Protein AF-A0A3P6AMA7-F1 (afdb_monomer)

pLDDT: mean 82.28, std 13.4, range [37.0, 96.81]

Solvent-accessible surface area (backbone atoms only — not comparable to full-atom values): 8395 Å² total; per-residue (Å²): 133,86,81,87,78,50,74,47,78,46,65,45,83,89,42,96,63,48,42,41,46,52,24,37,56,40,79,44,98,85,75,48,74,44,78,43,77,52,79,73,46,76,78,42,82,52,40,92,60,94,73,27,49,22,64,39,78,59,88,64,30,39,37,40,39,33,30,60,54,93,77,39,57,46,42,36,38,33,37,65,86,78,51,43,75,43,79,51,71,83,71,95,65,45,38,40,26,61,40,42,46,75,58,95,75,24,39,40,39,35,25,28,34,93,84,69,45,43,36,32,46,37,37,37,63,88,78,64,41,70,54,90,68,69,45,75,58,75,79,82,82,129

Nearest PDB structures (foldseek):
  7ona-assembly1_A  TM=7.170E-01  e=1.312E-05  synthetic construct
  8pjz-assembly2_B  TM=6.916E-01  e=4.179E-05  synthetic construct
  7on7-assembly2_B  TM=6.672E-01  e=4.179E-05  synthetic construct
  7on7-assembly1_A  TM=6.981E-01  e=6.368E-05  synthetic construct
  8pju-assembly1_A  TM=6.017E-01  e=9.206E-05  synthetic construct

Mean predicted aligned error: 7.62 Å

Organism: Brassica oleracea (NCBI:txid3712)

Secondary structure (DSSP, 8-state):
-----EEEEEE-TTSTT--EEEEEEEE-TTS-EEEEE-TTSPPB---S-TT-EEEEEETTEEEEEEE-SSS-EEEEEEETTTTEEEEPPPPSS--EEEEEEEETTEEEEEEE-TTS-EEEEEEETTTTEE-S--EE-PPPP-

Structure (mmCIF, N/CA/C/O backbone):
data_AF-A0A3P6AMA7-F1
#
_entry.id   AF-A0A3P6AMA7-F1
#
loop_
_atom_site.group_PDB
_atom_site.id
_atom_site.type_symbol
_atom_site.label_atom_id
_atom_site.label_alt_id
_atom_site.label_comp_id
_atom_site.label_asym_id
_atom_site.label_entity_id
_atom_site.label_seq_id
_atom_site.pdbx_PDB_ins_code
_atom_site.Cartn_x
_atom_site.Cartn_y
_atom_site.Cartn_z
_atom_site.occupancy
_atom_site.B_iso_or_equiv
_atom_site.auth_seq_id
_atom_site.auth_comp_id
_atom_site.auth_asym_id
_atom_site.auth_atom_id
_atom_site.pdbx_PDB_model_num
ATOM 1 N N . MET A 1 1 ? -23.186 -8.491 10.116 1.00 44.72 1 MET A N 1
ATOM 2 C CA . MET A 1 1 ? -23.147 -7.066 9.725 1.00 44.72 1 MET A CA 1
ATOM 3 C C . MET A 1 1 ? -21.688 -6.717 9.500 1.00 44.72 1 MET A C 1
ATOM 5 O O . MET A 1 1 ? -20.896 -7.007 10.384 1.00 44.72 1 MET A O 1
ATOM 9 N N . HIS A 1 2 ? -21.314 -6.228 8.317 1.00 54.00 2 HIS A N 1
ATOM 10 C CA . HIS A 1 2 ? -19.962 -5.713 8.095 1.00 54.00 2 HIS A CA 1
ATOM 11 C C . HIS A 1 2 ? -19.921 -4.289 8.645 1.00 54.00 2 HIS A C 1
ATOM 13 O O . HIS A 1 2 ? -20.633 -3.423 8.143 1.00 54.00 2 HIS A O 1
ATOM 19 N N . GLU A 1 3 ? -19.145 -4.058 9.700 1.00 65.88 3 GLU A N 1
ATOM 20 C CA . GLU A 1 3 ? -18.859 -2.700 10.152 1.00 65.88 3 GLU A CA 1
ATOM 21 C C . GLU A 1 3 ? -17.914 -2.032 9.149 1.00 65.88 3 GLU A C 1
ATOM 23 O O . GLU A 1 3 ? -16.902 -2.604 8.739 1.00 65.88 3 GLU A O 1
ATOM 28 N N . HIS A 1 4 ? -18.270 -0.825 8.718 1.00 72.06 4 HIS A N 1
ATOM 29 C CA . HIS A 1 4 ? -17.409 -0.004 7.880 1.00 72.06 4 HIS A CA 1
ATOM 30 C C . HIS A 1 4 ? -16.431 0.754 8.781 1.00 72.06 4 HIS A C 1
ATOM 32 O O . HIS A 1 4 ? -16.809 1.713 9.450 1.00 72.06 4 HIS A O 1
ATOM 38 N N . CYS A 1 5 ? -15.172 0.322 8.800 1.00 81.19 5 CYS A N 1
ATOM 39 C CA . CYS A 1 5 ? -14.102 1.008 9.519 1.00 81.19 5 CYS A CA 1
ATOM 40 C C . CYS A 1 5 ? -13.429 2.046 8.613 1.00 81.19 5 CYS A C 1
ATOM 42 O O . CYS A 1 5 ? -13.087 1.748 7.468 1.00 81.19 5 CYS A O 1
ATOM 44 N N . LEU A 1 6 ? -13.187 3.248 9.140 1.00 86.25 6 LEU A N 1
ATOM 45 C CA . LEU A 1 6 ? -12.370 4.261 8.474 1.00 86.25 6 LEU A CA 1
ATOM 46 C C . LEU A 1 6 ? -10.960 4.250 9.068 1.00 86.25 6 LEU A C 1
ATOM 48 O O . LEU A 1 6 ? -10.791 4.458 10.270 1.00 86.25 6 LEU A O 1
ATOM 52 N N . TYR A 1 7 ? -9.964 4.056 8.207 1.00 87.31 7 TYR A N 1
ATOM 53 C CA . TYR A 1 7 ? -8.547 4.152 8.546 1.00 87.31 7 TYR A CA 1
ATOM 54 C C . TYR A 1 7 ? -7.949 5.408 7.911 1.00 87.31 7 TYR A C 1
ATOM 56 O O . TYR A 1 7 ? -8.215 5.698 6.745 1.00 87.31 7 TYR A O 1
ATOM 64 N N . VAL A 1 8 ? -7.142 6.152 8.666 1.00 87.12 8 VAL A N 1
ATOM 65 C CA . VAL A 1 8 ? -6.553 7.425 8.230 1.00 87.12 8 VAL A CA 1
ATOM 66 C C . VAL A 1 8 ? -5.062 7.436 8.541 1.00 87.12 8 VAL A C 1
ATOM 68 O O . VAL A 1 8 ? -4.666 7.214 9.682 1.00 87.12 8 VAL A O 1
ATOM 71 N N . PHE A 1 9 ? -4.237 7.720 7.533 1.00 83.19 9 PHE A N 1
ATOM 72 C CA . PHE A 1 9 ? -2.820 8.018 7.735 1.00 83.19 9 PHE A CA 1
ATOM 73 C C . PHE A 1 9 ? -2.655 9.516 7.978 1.00 83.19 9 PHE A C 1
ATOM 75 O O . PHE A 1 9 ? -3.012 10.313 7.111 1.00 83.19 9 PHE A O 1
ATOM 82 N N . LEU A 1 10 ? -2.102 9.892 9.128 1.00 83.94 10 LEU A N 1
ATOM 83 C CA . LEU A 1 10 ? -1.791 11.282 9.459 1.00 83.94 10 LEU A CA 1
ATOM 84 C C . LEU A 1 10 ? -0.291 11.448 9.679 1.00 83.94 10 LEU A C 1
ATOM 86 O O . LEU A 1 10 ? 0.379 10.532 10.155 1.00 83.94 10 LEU A O 1
ATOM 90 N N . VAL A 1 11 ? 0.218 12.620 9.312 1.00 78.62 11 VAL A N 1
ATOM 91 C CA . VAL A 1 11 ? 1.580 13.063 9.618 1.00 78.62 11 VAL A CA 1
ATOM 92 C C . VAL A 1 11 ? 1.499 13.974 10.832 1.00 78.62 11 VAL A C 1
ATOM 94 O O . VAL A 1 11 ? 0.661 14.874 10.859 1.00 78.62 11 VAL A O 1
ATOM 97 N N . ASN A 1 12 ? 2.365 13.745 11.814 1.00 75.50 12 ASN A N 1
ATOM 98 C CA . ASN A 1 12 ? 2.594 14.713 12.875 1.00 75.50 12 ASN A CA 1
ATOM 99 C C . ASN A 1 12 ? 3.705 15.675 12.430 1.00 75.50 12 ASN A C 1
ATOM 101 O O . ASN A 1 12 ? 4.841 15.245 12.237 1.00 75.50 12 ASN A O 1
ATOM 105 N N . GLU A 1 13 ? 3.371 16.949 12.219 1.00 74.44 13 GLU A N 1
ATOM 106 C CA . GLU A 1 13 ? 4.336 17.963 11.763 1.00 74.44 13 GLU A CA 1
ATOM 107 C C . GLU A 1 13 ? 5.340 18.363 12.851 1.00 74.44 13 GLU A C 1
ATOM 109 O O . GLU A 1 13 ? 6.421 18.850 12.530 1.00 74.44 13 GLU A O 1
ATOM 114 N N . ASP A 1 14 ? 5.023 18.097 14.121 1.00 77.62 14 ASP A N 1
ATOM 115 C CA . ASP A 1 14 ? 5.926 18.352 15.246 1.00 77.62 14 ASP A CA 1
ATOM 116 C C . ASP A 1 14 ? 7.027 17.279 15.368 1.00 77.62 14 ASP A C 1
ATOM 118 O O . ASP A 1 14 ? 8.009 17.461 16.092 1.00 77.62 14 ASP A O 1
ATOM 122 N N . GLU A 1 15 ? 6.885 16.141 14.673 1.00 72.00 15 GLU A N 1
ATOM 123 C CA . GLU A 1 15 ? 7.888 15.077 14.660 1.00 72.00 15 GLU A CA 1
ATOM 124 C C . GLU A 1 15 ? 8.930 15.320 13.554 1.00 72.00 15 GLU A C 1
ATOM 126 O O . GLU A 1 15 ? 8.568 15.458 12.383 1.00 72.00 15 GLU A O 1
ATOM 131 N N . PRO A 1 16 ? 10.239 15.281 13.875 1.00 64.69 16 PRO A N 1
ATOM 132 C CA . PRO A 1 16 ? 11.309 15.659 12.943 1.00 64.69 16 PRO A CA 1
ATOM 133 C C . PRO A 1 16 ? 11.377 14.780 11.684 1.00 64.69 16 PRO A C 1
ATOM 135 O O . PRO A 1 16 ? 11.906 15.200 10.657 1.00 64.69 16 PRO A O 1
ATOM 138 N N . ASP A 1 17 ? 10.819 13.571 11.756 1.00 68.44 17 ASP A N 1
ATOM 139 C CA . ASP A 1 17 ? 10.840 12.575 10.685 1.00 68.44 17 ASP A CA 1
ATOM 140 C C . ASP A 1 17 ? 9.546 12.565 9.839 1.00 68.44 17 ASP A C 1
ATOM 142 O O . ASP A 1 17 ? 9.413 11.734 8.934 1.00 68.44 17 ASP A O 1
ATOM 146 N N . PHE A 1 18 ? 8.576 13.450 10.123 1.00 68.50 18 PHE A N 1
ATOM 147 C CA . PHE A 1 18 ? 7.251 13.482 9.477 1.00 68.50 18 PHE A CA 1
ATOM 148 C C . PHE A 1 18 ? 6.583 12.099 9.420 1.00 68.50 18 PHE A C 1
ATOM 150 O O . PHE A 1 18 ? 6.007 11.707 8.396 1.00 68.50 18 PHE A O 1
ATOM 157 N N . ARG A 1 19 ? 6.713 11.320 10.502 1.00 72.69 19 ARG A N 1
ATOM 158 C CA . ARG A 1 19 ? 6.269 9.924 10.534 1.00 72.69 19 ARG A CA 1
ATOM 159 C C . ARG A 1 19 ? 4.771 9.854 10.296 1.00 72.69 19 ARG A C 1
ATOM 161 O O . ARG A 1 19 ? 3.989 10.657 10.808 1.00 72.69 19 ARG A O 1
ATOM 168 N N . ARG A 1 20 ? 4.384 8.878 9.476 1.00 77.62 20 ARG A N 1
ATOM 169 C CA . ARG A 1 20 ? 2.980 8.593 9.195 1.00 77.62 20 ARG A CA 1
ATOM 170 C C . ARG A 1 20 ? 2.475 7.544 10.159 1.00 77.62 20 ARG A C 1
ATOM 172 O O . ARG A 1 20 ? 2.963 6.416 10.169 1.00 77.62 20 ARG A O 1
ATOM 179 N N . HIS A 1 21 ? 1.435 7.924 10.878 1.00 81.19 21 HIS A N 1
ATOM 180 C CA . HIS A 1 21 ? 0.756 7.107 11.866 1.00 81.19 21 HIS A CA 1
ATOM 181 C C . HIS A 1 21 ? -0.605 6.680 11.324 1.00 81.19 21 HIS A C 1
ATOM 183 O O . HIS A 1 21 ? -1.306 7.481 10.698 1.00 81.19 21 HIS A O 1
ATOM 189 N N . LEU A 1 22 ? -0.983 5.418 11.541 1.00 84.69 22 LEU A N 1
ATOM 190 C CA . LEU A 1 22 ? -2.299 4.915 11.151 1.00 84.69 22 LEU A CA 1
ATOM 191 C C . LEU A 1 22 ? -3.276 5.022 12.321 1.00 84.69 22 LEU A C 1
ATOM 193 O O . LEU A 1 22 ? -3.051 4.477 13.403 1.00 84.69 22 LEU A O 1
ATOM 197 N N . TYR A 1 23 ? -4.394 5.685 12.064 1.00 87.88 23 TYR A N 1
ATOM 198 C CA . TYR A 1 23 ? -5.496 5.846 12.998 1.00 87.88 23 TYR A CA 1
ATOM 199 C C . TYR A 1 23 ? -6.727 5.111 12.490 1.00 87.88 23 TYR A C 1
ATOM 201 O O . TYR A 1 23 ? -6.960 5.035 11.284 1.00 87.88 23 TYR A O 1
ATOM 209 N N . ILE A 1 24 ? -7.545 4.627 13.417 1.00 89.12 24 ILE A N 1
ATOM 210 C CA . ILE A 1 24 ? -8.893 4.130 13.146 1.00 89.12 24 ILE A CA 1
ATOM 211 C C . ILE A 1 24 ? -9.921 5.098 13.733 1.00 89.12 24 ILE A C 1
ATOM 213 O O . ILE A 1 24 ? -9.758 5.592 14.852 1.00 89.12 24 ILE A O 1
ATOM 217 N N . LEU A 1 25 ? -10.979 5.387 12.978 1.00 89.94 25 LEU A N 1
ATOM 218 C CA . LEU A 1 25 ? -12.113 6.161 13.466 1.00 89.94 25 LEU A CA 1
ATOM 219 C C . LEU A 1 25 ? -13.052 5.244 14.258 1.00 89.94 25 LEU A C 1
ATOM 221 O O . LEU A 1 25 ? -13.714 4.380 13.688 1.00 89.94 25 LEU A O 1
ATOM 225 N N . CYS A 1 26 ? -13.134 5.450 15.570 1.00 86.38 26 CYS A N 1
ATOM 226 C CA . CYS A 1 26 ? -14.017 4.688 16.450 1.00 86.38 26 CYS A CA 1
ATOM 227 C C . CYS A 1 26 ? -15.208 5.543 16.907 1.00 86.38 26 CYS A C 1
ATOM 229 O O . CYS A 1 26 ? -15.000 6.694 17.311 1.00 86.38 26 CYS A O 1
ATOM 231 N N . PRO A 1 27 ? -16.439 4.998 16.915 1.00 83.12 27 PRO A N 1
ATOM 232 C CA . PRO A 1 27 ? -17.572 5.654 17.552 1.00 83.12 27 PRO A CA 1
ATOM 233 C C . PRO A 1 27 ? -17.390 5.691 19.076 1.00 83.12 27 PRO A C 1
ATOM 235 O O . PRO A 1 27 ? -16.805 4.794 19.690 1.00 83.12 27 PRO A O 1
ATOM 238 N N . LYS A 1 28 ? -17.899 6.748 19.698 1.00 82.06 28 LYS A N 1
ATOM 239 C CA . LYS A 1 28 ? -18.067 6.883 21.143 1.00 82.06 28 LYS A CA 1
ATOM 240 C C . LYS A 1 28 ? -19.531 6.640 21.518 1.00 82.06 28 LYS A C 1
ATOM 242 O O . LYS A 1 28 ? -20.434 6.786 20.699 1.00 82.06 28 LYS A O 1
ATOM 247 N N . ALA A 1 29 ? -19.772 6.350 22.797 1.00 81.62 29 ALA A N 1
ATOM 248 C CA . ALA A 1 29 ? -21.116 6.128 23.340 1.00 81.62 29 ALA A CA 1
ATOM 249 C C . ALA A 1 29 ? -22.059 7.344 23.207 1.00 81.62 29 ALA A C 1
ATOM 251 O O . ALA A 1 29 ? -23.271 7.178 23.224 1.00 81.62 29 ALA A O 1
ATOM 252 N N . ASN A 1 30 ? -21.516 8.556 23.059 1.00 86.06 30 ASN A N 1
ATOM 253 C CA . ASN A 1 30 ? -22.274 9.798 22.872 1.00 86.06 30 ASN A CA 1
ATOM 254 C C . ASN A 1 30 ? -22.580 10.121 21.393 1.00 86.06 30 ASN A C 1
ATOM 256 O O . ASN A 1 30 ? -23.053 11.215 21.107 1.00 86.06 30 ASN A O 1
ATOM 260 N N . GLY A 1 31 ? -22.282 9.213 20.457 1.00 79.56 31 GLY A N 1
ATOM 261 C CA . GLY A 1 31 ? -22.475 9.429 19.019 1.00 79.56 31 GLY A CA 1
ATOM 262 C C . GLY A 1 31 ? -21.357 10.222 18.331 1.00 79.56 31 GLY A C 1
ATOM 263 O O . GLY A 1 31 ? -21.377 10.359 17.112 1.00 79.56 31 GLY A O 1
ATOM 264 N N . GLU A 1 32 ? -20.358 10.714 19.069 1.00 88.00 32 GLU A N 1
ATOM 265 C CA . GLU A 1 32 ? -19.163 11.313 18.467 1.00 88.00 32 GLU A CA 1
ATOM 266 C C . GLU A 1 32 ? -18.215 10.248 17.912 1.00 88.00 32 GLU A C 1
ATOM 268 O O . GLU A 1 32 ? -18.239 9.085 18.315 1.00 88.00 32 GLU A O 1
ATOM 273 N N . HIS A 1 33 ? -17.282 10.671 17.062 1.00 86.69 33 HIS A N 1
ATOM 274 C CA . HIS A 1 33 ? -16.175 9.835 16.616 1.00 86.69 33 HIS A CA 1
ATOM 275 C C . HIS A 1 33 ? -14.844 10.315 17.197 1.00 86.69 33 HIS A C 1
ATOM 277 O O . HIS A 1 33 ? -14.638 11.504 17.438 1.00 86.69 33 HIS A O 1
ATOM 283 N N . ARG A 1 34 ? -13.914 9.383 17.418 1.00 90.19 34 ARG A N 1
ATOM 284 C CA . ARG A 1 34 ? -12.523 9.691 17.769 1.00 90.19 34 ARG A CA 1
ATOM 285 C C . ARG A 1 34 ? -11.562 8.918 16.885 1.00 90.19 34 ARG A C 1
ATOM 287 O O . ARG A 1 34 ? -11.804 7.755 16.579 1.00 90.19 34 ARG A O 1
ATOM 294 N N . LEU A 1 35 ? -10.449 9.552 16.545 1.00 90.50 35 LEU A N 1
ATOM 295 C CA . LEU A 1 35 ? -9.309 8.860 15.964 1.00 90.50 35 LEU A CA 1
ATOM 296 C C . LEU A 1 35 ? -8.515 8.190 17.086 1.00 90.50 35 LEU A C 1
ATOM 298 O O . LEU A 1 35 ? -8.140 8.832 18.066 1.00 90.50 35 LEU A O 1
ATOM 302 N N . VAL A 1 36 ? -8.283 6.889 16.949 1.00 88.94 36 VAL A N 1
ATOM 303 C CA . VAL A 1 36 ? -7.471 6.095 17.871 1.00 88.94 36 VAL A CA 1
ATOM 304 C C . VAL A 1 36 ? -6.240 5.611 17.119 1.00 88.94 36 VAL A C 1
ATOM 306 O O . VAL A 1 36 ? -6.359 5.006 16.057 1.00 88.94 36 VAL A O 1
ATOM 309 N N . LEU A 1 37 ? -5.057 5.895 17.665 1.00 86.69 37 LEU A N 1
ATOM 310 C CA . LEU A 1 37 ? -3.784 5.450 17.101 1.00 86.69 37 LEU A CA 1
ATOM 311 C C . LEU A 1 37 ? -3.657 3.925 17.196 1.00 86.69 37 LEU A C 1
ATOM 313 O O . LEU A 1 37 ? -3.802 3.355 18.281 1.00 86.69 37 LEU A O 1
ATOM 317 N N . ILE A 1 38 ? -3.305 3.274 16.089 1.00 83.19 38 ILE A N 1
ATOM 318 C CA . ILE A 1 38 ? -3.013 1.840 16.057 1.00 83.19 38 ILE A CA 1
ATOM 319 C C . ILE A 1 38 ? -1.525 1.630 16.360 1.00 83.19 38 ILE A C 1
ATOM 321 O O . ILE A 1 38 ? -0.684 1.606 15.467 1.00 83.19 38 ILE A O 1
ATOM 325 N N . ARG A 1 39 ? -1.196 1.466 17.645 1.00 75.69 39 ARG A N 1
ATOM 326 C CA . ARG A 1 39 ? 0.198 1.357 18.126 1.00 75.69 39 ARG A CA 1
ATOM 327 C C . ARG A 1 39 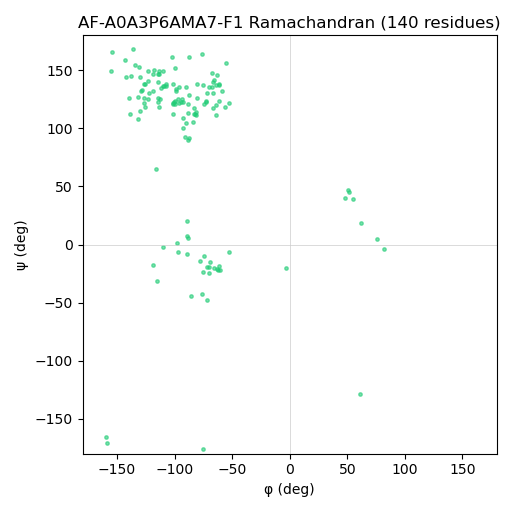? 0.932 0.075 17.719 1.00 75.69 39 ARG A C 1
ATOM 329 O O . ARG A 1 39 ? 2.141 0.002 17.887 1.00 75.69 39 ARG A O 1
ATOM 336 N N . SER A 1 40 ? 0.221 -0.951 17.253 1.00 69.81 40 SER A N 1
ATOM 337 C CA . SER A 1 40 ? 0.824 -2.228 16.845 1.00 69.81 40 SER A CA 1
ATOM 338 C C . SER A 1 40 ? 1.556 -2.153 15.504 1.00 69.81 40 SER A C 1
ATOM 340 O O . SER A 1 40 ? 2.232 -3.108 15.125 1.00 69.81 40 SER A O 1
ATOM 342 N N . LEU A 1 41 ? 1.415 -1.047 14.772 1.00 67.19 41 LEU A N 1
ATOM 343 C CA . LEU A 1 41 ? 2.017 -0.865 13.460 1.00 67.19 41 LEU A CA 1
ATOM 344 C C . LEU A 1 41 ? 3.335 -0.092 13.615 1.00 67.19 41 LEU A C 1
ATOM 346 O O . LEU A 1 41 ? 3.370 0.880 14.367 1.00 67.19 41 LEU A O 1
ATOM 350 N N . PRO A 1 42 ? 4.416 -0.508 12.932 1.00 64.88 42 PRO A N 1
ATOM 351 C CA . PRO A 1 42 ? 5.665 0.232 12.951 1.00 64.88 42 PRO A CA 1
ATOM 352 C C . PRO A 1 42 ? 5.464 1.616 12.333 1.00 64.88 42 PRO A C 1
ATOM 354 O O . PRO A 1 42 ? 4.710 1.763 11.366 1.00 64.88 42 PRO A O 1
ATOM 357 N N . ASP A 1 43 ? 6.190 2.601 12.859 1.00 65.19 43 ASP A N 1
ATOM 358 C CA . ASP A 1 43 ? 6.276 3.923 12.248 1.00 65.19 43 ASP A CA 1
ATOM 359 C C . ASP A 1 43 ? 6.685 3.766 10.788 1.00 65.19 43 ASP A C 1
ATOM 361 O O . ASP A 1 43 ? 7.722 3.171 10.470 1.00 65.19 43 ASP A O 1
ATOM 365 N N . MET A 1 44 ? 5.846 4.262 9.882 1.00 66.38 44 MET A N 1
ATOM 366 C CA . MET A 1 44 ? 6.100 4.055 8.470 1.00 66.38 44 MET A CA 1
ATOM 367 C C . MET A 1 44 ? 7.273 4.943 8.036 1.00 66.38 44 MET A C 1
ATOM 369 O O . MET A 1 44 ? 7.173 6.162 8.197 1.00 66.38 44 MET A O 1
ATOM 373 N N . PRO A 1 45 ? 8.362 4.390 7.460 1.00 54.97 45 PRO A N 1
ATOM 374 C CA . PRO A 1 45 ? 9.512 5.196 7.084 1.00 54.97 45 PRO A CA 1
ATOM 375 C C . PRO A 1 45 ? 9.125 6.190 5.991 1.00 54.97 45 PRO A C 1
ATOM 377 O O . PRO A 1 45 ? 8.842 5.825 4.845 1.00 54.97 45 PRO A O 1
ATOM 380 N N . THR A 1 46 ? 9.124 7.464 6.348 1.00 54.72 46 THR A N 1
ATOM 381 C CA . THR A 1 46 ? 8.989 8.589 5.433 1.00 54.72 46 THR A CA 1
ATOM 382 C C . THR A 1 46 ? 10.376 8.947 4.930 1.00 54.72 46 THR A C 1
ATOM 384 O O . THR A 1 46 ? 11.092 9.746 5.526 1.00 54.72 46 THR A O 1
ATOM 387 N N . TYR A 1 47 ? 10.792 8.366 3.802 1.00 52.34 47 TYR A N 1
ATOM 388 C CA . TYR A 1 47 ? 11.883 9.003 3.075 1.00 52.34 47 TYR A CA 1
ATOM 389 C C . TYR A 1 47 ? 11.361 10.337 2.538 1.00 52.34 47 TYR A C 1
ATOM 391 O O . TYR A 1 47 ? 10.413 10.349 1.758 1.00 52.34 47 TYR A O 1
ATOM 399 N N . ILE A 1 48 ? 11.993 11.413 3.012 1.00 46.16 48 ILE A N 1
ATOM 400 C CA . ILE A 1 48 ? 12.060 12.863 2.704 1.00 46.16 48 ILE A CA 1
ATOM 401 C C . ILE A 1 48 ? 11.273 13.419 1.485 1.00 46.16 48 ILE A C 1
ATOM 403 O O . ILE A 1 48 ? 10.949 14.602 1.432 1.00 46.16 48 ILE A O 1
ATOM 407 N N . SER A 1 49 ? 10.881 12.609 0.508 1.00 50.84 49 SER A N 1
ATOM 408 C CA . SER A 1 49 ? 9.922 12.966 -0.536 1.00 50.84 49 SER A CA 1
ATOM 409 C C . SER A 1 49 ? 8.495 12.605 -0.092 1.00 50.84 49 SER A C 1
ATOM 411 O O . SER A 1 49 ? 7.989 11.521 -0.388 1.00 50.84 49 SER A O 1
ATOM 413 N N . GLN A 1 50 ? 7.798 13.566 0.522 1.00 50.69 50 GLN A N 1
ATOM 414 C CA . GLN A 1 50 ? 6.381 13.495 0.933 1.00 50.69 50 GLN A CA 1
ATOM 415 C C . GLN A 1 50 ? 5.392 13.081 -0.189 1.00 50.69 50 GLN A C 1
ATOM 417 O O . GLN A 1 50 ? 4.208 12.867 0.067 1.00 50.69 50 GLN A O 1
ATOM 422 N N . THR A 1 51 ? 5.857 12.952 -1.438 1.00 55.78 51 THR A N 1
ATOM 423 C CA . THR A 1 51 ? 5.025 12.837 -2.643 1.00 55.78 51 THR A CA 1
ATOM 424 C C . THR A 1 51 ? 5.024 11.460 -3.319 1.00 55.78 51 THR A C 1
ATOM 426 O O . THR A 1 51 ? 4.337 11.299 -4.329 1.00 55.78 51 THR A O 1
ATOM 429 N N . ALA A 1 52 ? 5.786 10.476 -2.824 1.00 66.31 52 ALA A N 1
ATOM 430 C CA . ALA A 1 52 ? 5.955 9.186 -3.504 1.00 66.31 52 ALA A CA 1
ATOM 431 C C . ALA A 1 52 ? 5.391 8.005 -2.696 1.00 66.31 52 ALA A C 1
A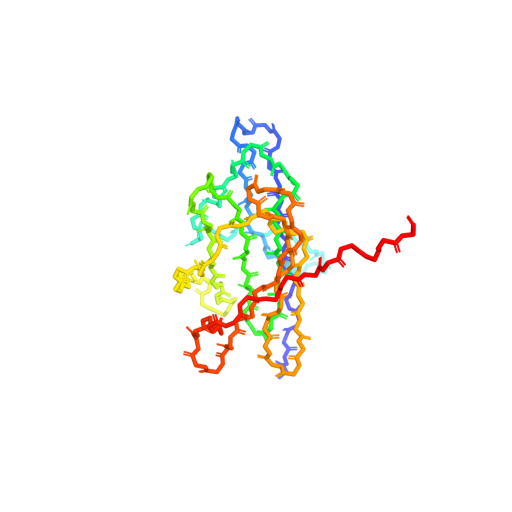TOM 433 O O . ALA A 1 52 ? 6.147 7.141 -2.246 1.00 66.31 52 ALA A O 1
ATOM 434 N N . MET A 1 53 ? 4.071 7.984 -2.487 1.00 76.94 53 MET A N 1
ATOM 435 C CA . MET A 1 53 ? 3.376 6.898 -1.788 1.00 76.94 53 MET A CA 1
ATOM 436 C C . MET A 1 53 ? 2.068 6.525 -2.490 1.00 76.94 53 MET A C 1
ATOM 438 O O . MET A 1 53 ? 1.373 7.390 -3.015 1.00 76.94 53 MET A O 1
ATOM 442 N N . GLY A 1 54 ? 1.729 5.238 -2.472 1.00 83.94 54 GLY A N 1
ATOM 443 C CA . GLY A 1 54 ? 0.441 4.707 -2.909 1.00 83.94 54 GLY A CA 1
ATOM 444 C C . GLY A 1 54 ? -0.196 3.868 -1.804 1.00 83.94 54 GLY A C 1
ATOM 445 O O . GLY A 1 54 ? 0.498 3.091 -1.149 1.00 83.94 54 GLY A O 1
ATOM 446 N N . TYR A 1 55 ? -1.506 4.020 -1.619 1.00 87.69 55 TYR A N 1
ATOM 447 C CA . TYR A 1 55 ? -2.306 3.241 -0.674 1.00 87.69 55 TYR A CA 1
ATOM 448 C C . TYR A 1 55 ? -3.489 2.629 -1.404 1.00 87.69 55 TYR A C 1
ATOM 450 O O . TYR A 1 55 ? -4.122 3.306 -2.211 1.00 87.69 55 TYR A O 1
ATOM 458 N N . VAL A 1 56 ? -3.798 1.372 -1.107 1.00 92.69 56 VAL A N 1
ATOM 459 C CA . VAL A 1 56 ? -4.922 0.660 -1.719 1.00 92.69 56 VAL A CA 1
ATOM 460 C C . VAL A 1 56 ? -5.623 -0.179 -0.666 1.00 92.69 56 VAL A C 1
ATOM 462 O O . VAL A 1 56 ? -4.980 -0.993 -0.011 1.00 92.69 56 VAL A O 1
ATOM 465 N N . ALA A 1 57 ? -6.934 -0.008 -0.513 1.00 91.88 57 ALA A N 1
ATOM 466 C CA . ALA A 1 57 ? -7.747 -0.851 0.357 1.00 91.88 57 ALA A CA 1
ATOM 467 C C . ALA A 1 57 ? -8.423 -1.961 -0.461 1.00 91.88 57 ALA A C 1
ATOM 469 O O . ALA A 1 57 ? -9.127 -1.676 -1.426 1.00 91.88 57 ALA A O 1
ATOM 470 N N . MET A 1 58 ? -8.231 -3.221 -0.063 1.00 91.00 58 MET A N 1
ATOM 471 C CA . MET A 1 58 ? -8.893 -4.391 -0.645 1.00 91.00 58 MET A CA 1
ATOM 472 C C . MET A 1 58 ? -9.448 -5.267 0.480 1.00 91.00 58 MET A C 1
ATOM 474 O O . MET A 1 58 ? -8.695 -5.910 1.212 1.00 91.00 58 MET A O 1
ATOM 478 N N . GLY A 1 59 ? -10.773 -5.289 0.637 1.00 89.06 59 GLY A N 1
ATOM 479 C CA . GLY A 1 59 ? -11.414 -5.979 1.759 1.00 89.06 59 GLY A CA 1
ATOM 480 C C . GLY A 1 59 ? -10.974 -5.392 3.105 1.00 89.06 59 GLY A C 1
ATOM 481 O O . GLY A 1 59 ? -11.018 -4.181 3.295 1.00 89.06 59 GLY A O 1
ATOM 482 N N . SER A 1 60 ? -10.527 -6.244 4.030 1.00 88.56 60 SER A N 1
ATOM 483 C CA . SER A 1 60 ? -9.984 -5.849 5.340 1.00 88.56 60 SER A CA 1
ATOM 484 C C . SER A 1 60 ? -8.470 -5.605 5.323 1.00 88.56 60 SER A C 1
ATOM 486 O O . SER A 1 60 ? -7.822 -5.698 6.364 1.00 88.56 60 SER A O 1
ATOM 488 N N . ARG A 1 61 ? -7.872 -5.357 4.151 1.00 91.12 61 ARG A N 1
ATOM 489 C CA . ARG A 1 61 ? -6.431 -5.124 4.018 1.00 91.12 61 ARG A CA 1
ATOM 490 C C . ARG A 1 61 ? -6.135 -3.794 3.356 1.00 91.12 61 ARG A C 1
ATOM 492 O O . ARG A 1 61 ? -6.775 -3.423 2.375 1.00 91.12 61 ARG A O 1
ATOM 499 N N . VAL A 1 62 ? -5.111 -3.114 3.860 1.00 91.69 62 VAL A N 1
ATOM 500 C CA . VAL A 1 62 ? -4.533 -1.926 3.230 1.00 91.69 62 VAL A CA 1
ATOM 501 C C . VAL A 1 62 ? -3.130 -2.255 2.747 1.00 91.69 62 VAL A C 1
ATOM 503 O O . VAL A 1 62 ? -2.286 -2.704 3.516 1.00 91.69 62 VAL A O 1
ATOM 506 N N . TYR A 1 63 ? -2.874 -2.016 1.471 1.00 93.06 63 TYR A N 1
ATOM 507 C CA . TYR A 1 63 ? -1.575 -2.171 0.841 1.00 93.06 63 TYR A CA 1
ATOM 508 C C . TYR A 1 63 ? -0.895 -0.814 0.752 1.00 93.06 63 TYR A C 1
ATOM 510 O O . TYR A 1 63 ? -1.514 0.173 0.348 1.00 93.06 63 TYR A O 1
ATOM 518 N N . VAL A 1 64 ? 0.376 -0.771 1.134 1.00 89.88 64 VAL A N 1
ATOM 519 C CA . VAL A 1 64 ? 1.177 0.449 1.201 1.00 89.88 64 VAL A CA 1
ATOM 520 C C . VAL A 1 64 ? 2.395 0.288 0.311 1.00 89.88 64 VAL A C 1
ATOM 522 O O . VAL A 1 64 ? 3.129 -0.692 0.429 1.00 89.88 64 VAL A O 1
ATOM 525 N N . PHE A 1 65 ? 2.631 1.276 -0.546 1.00 90.19 65 PHE A N 1
ATOM 526 C CA . PHE A 1 65 ? 3.776 1.338 -1.446 1.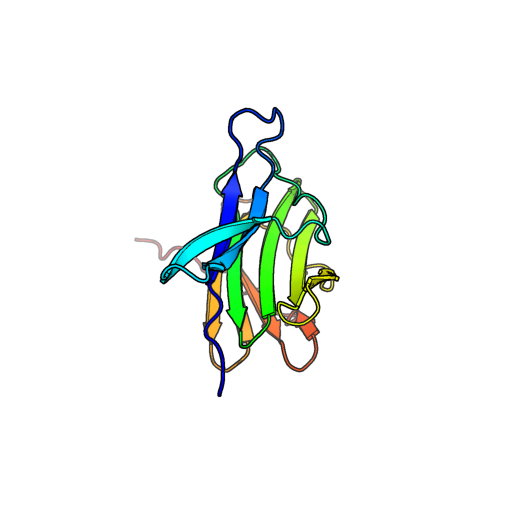00 90.19 65 PHE A CA 1
ATOM 527 C C . PHE A 1 65 ? 4.489 2.667 -1.239 1.00 90.19 65 PHE A C 1
ATOM 529 O O . PHE A 1 65 ? 3.889 3.726 -1.404 1.00 90.19 65 PHE A O 1
ATOM 536 N N . SER A 1 66 ? 5.769 2.625 -0.892 1.00 86.19 66 SER A N 1
ATOM 537 C CA . SER A 1 66 ? 6.587 3.816 -0.666 1.00 86.19 66 SER A CA 1
ATOM 538 C C . SER A 1 66 ? 8.005 3.602 -1.172 1.00 86.19 66 SER A C 1
ATOM 540 O O . SER A 1 66 ? 8.466 2.468 -1.314 1.00 86.19 66 SER A O 1
ATOM 542 N N . ARG A 1 67 ? 8.724 4.690 -1.437 1.00 84.62 67 ARG A N 1
ATOM 543 C CA . ARG A 1 67 ? 10.153 4.639 -1.749 1.00 84.62 67 ARG A CA 1
ATOM 544 C C . ARG A 1 67 ? 10.965 4.863 -0.476 1.00 84.62 67 ARG A C 1
ATOM 546 O O . ARG A 1 67 ? 10.821 5.904 0.150 1.00 84.62 67 ARG A O 1
ATOM 553 N N . SER A 1 68 ? 11.836 3.915 -0.121 1.00 78.69 68 SER A N 1
ATOM 554 C CA . SER A 1 68 ? 12.787 4.092 0.990 1.00 78.69 68 SER A CA 1
ATOM 555 C C . SER A 1 68 ? 14.055 4.800 0.532 1.00 78.69 68 SER A C 1
ATOM 557 O O . SER A 1 68 ? 14.548 5.689 1.209 1.00 78.69 68 SER A O 1
ATOM 559 N N . ASN A 1 69 ? 14.604 4.407 -0.616 1.00 79.69 69 ASN A N 1
ATOM 560 C CA . ASN A 1 69 ? 15.782 5.034 -1.206 1.00 79.69 69 ASN A CA 1
ATOM 561 C C . ASN A 1 69 ? 15.840 4.720 -2.710 1.00 79.69 69 ASN A C 1
ATOM 563 O O . ASN A 1 69 ? 14.892 4.185 -3.286 1.00 79.69 69 ASN A O 1
ATOM 567 N N . LYS A 1 70 ? 16.957 5.051 -3.369 1.00 79.25 70 LYS A N 1
ATOM 568 C CA . LYS A 1 70 ? 17.134 4.839 -4.815 1.00 79.25 70 LYS A CA 1
ATOM 569 C C . LYS A 1 70 ? 17.068 3.366 -5.258 1.00 79.25 70 LYS A C 1
ATOM 571 O O . LYS A 1 70 ? 16.840 3.105 -6.440 1.00 79.25 70 LYS A O 1
ATOM 576 N N . HIS A 1 71 ? 17.246 2.421 -4.343 1.00 84.00 71 HIS A N 1
ATOM 577 C CA . HIS A 1 71 ? 17.350 0.991 -4.636 1.00 84.00 71 HIS A CA 1
ATOM 578 C C . HIS A 1 71 ? 16.250 0.155 -3.981 1.00 84.00 71 HIS A C 1
ATOM 580 O O . HIS A 1 71 ? 15.994 -0.949 -4.442 1.00 84.00 71 HIS A O 1
ATOM 586 N N . HIS A 1 72 ? 15.558 0.687 -2.972 1.00 83.38 72 HIS A N 1
ATOM 587 C CA . HIS A 1 72 ? 14.578 -0.068 -2.198 1.00 83.38 72 HIS A CA 1
ATOM 588 C C . HIS A 1 72 ? 13.226 0.643 -2.116 1.00 83.38 72 HIS A C 1
ATOM 590 O O . HIS A 1 72 ? 13.132 1.840 -1.813 1.00 83.38 72 HIS A O 1
A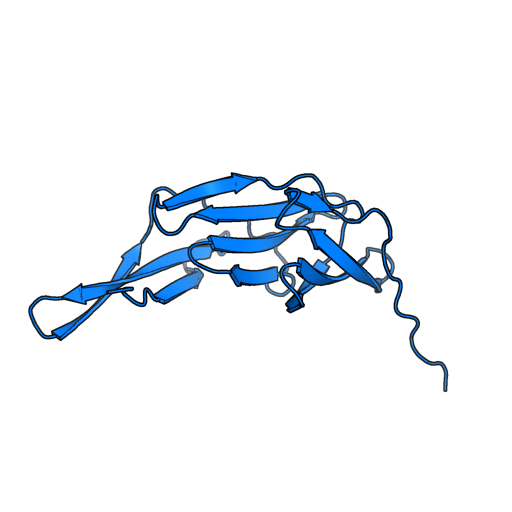TOM 596 N N . MET A 1 73 ? 12.167 -0.126 -2.363 1.00 86.94 73 MET A N 1
ATOM 597 C CA . MET A 1 73 ? 10.797 0.249 -2.026 1.00 86.94 73 MET A CA 1
ATOM 598 C C . MET A 1 73 ? 10.384 -0.432 -0.729 1.00 86.94 73 MET A C 1
ATOM 600 O O . MET A 1 73 ? 10.858 -1.515 -0.409 1.00 86.94 73 MET A O 1
ATOM 604 N N . ILE A 1 74 ? 9.478 0.212 -0.005 1.00 86.56 74 ILE A N 1
ATOM 605 C CA . ILE A 1 74 ? 8.772 -0.397 1.112 1.00 86.56 74 ILE A CA 1
ATOM 606 C C . ILE A 1 74 ? 7.394 -0.776 0.599 1.00 86.56 74 ILE A C 1
ATOM 608 O O . ILE A 1 74 ? 6.639 0.080 0.131 1.00 86.56 74 ILE A O 1
ATOM 612 N N . THR A 1 75 ? 7.086 -2.063 0.684 1.00 91.00 75 THR A N 1
ATOM 613 C CA . THR A 1 75 ? 5.824 -2.635 0.227 1.00 91.00 75 THR A CA 1
ATOM 614 C C . THR A 1 75 ? 5.253 -3.497 1.336 1.00 91.00 75 THR A C 1
ATOM 616 O O . THR A 1 75 ? 5.867 -4.486 1.728 1.00 91.00 75 THR A O 1
ATOM 619 N N . LEU A 1 76 ? 4.107 -3.097 1.879 1.00 90.69 76 LEU A N 1
ATOM 620 C CA . LEU A 1 76 ? 3.499 -3.720 3.054 1.00 90.69 76 LEU A CA 1
ATOM 621 C C . LEU A 1 76 ? 2.027 -4.021 2.792 1.00 90.69 76 LEU A C 1
ATOM 623 O O . LEU A 1 76 ? 1.364 -3.304 2.042 1.00 90.69 76 LEU A O 1
ATOM 627 N N . SER A 1 77 ? 1.504 -5.029 3.481 1.00 92.06 77 SER A N 1
ATOM 628 C CA . SER A 1 77 ? 0.073 -5.177 3.723 1.00 92.06 77 SER A CA 1
ATOM 629 C C . SER A 1 77 ? -0.220 -5.031 5.210 1.00 92.06 77 SER A C 1
ATOM 631 O O . SER A 1 77 ? 0.535 -5.499 6.062 1.00 92.06 77 SER A O 1
ATOM 633 N N . ILE A 1 78 ? -1.315 -4.354 5.513 1.00 89.44 78 ILE A N 1
ATOM 634 C CA . ILE A 1 78 ? -1.832 -4.150 6.858 1.00 89.44 78 ILE A CA 1
ATOM 635 C C . ILE A 1 78 ? -3.148 -4.904 6.923 1.00 89.44 78 ILE A C 1
ATOM 637 O O . ILE A 1 78 ? -4.066 -4.598 6.165 1.00 89.44 78 ILE A O 1
ATOM 641 N N . ASP A 1 79 ? -3.231 -5.890 7.808 1.00 89.75 79 ASP A N 1
ATOM 642 C CA . ASP A 1 79 ? -4.492 -6.542 8.132 1.00 89.75 79 ASP A CA 1
ATOM 643 C C . ASP A 1 79 ? -5.230 -5.690 9.166 1.00 89.75 79 ASP A C 1
ATOM 645 O O . ASP A 1 79 ? -4.778 -5.528 10.300 1.00 89.75 79 ASP A O 1
ATOM 649 N N . CYS A 1 80 ? -6.350 -5.107 8.752 1.00 85.81 80 CYS A N 1
ATOM 650 C CA . CYS A 1 80 ? -7.177 -4.241 9.577 1.00 85.81 80 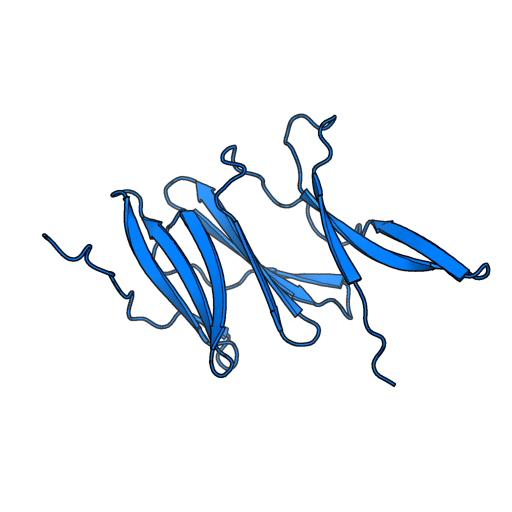CYS A CA 1
ATOM 651 C C . CYS A 1 80 ? -7.912 -5.005 10.687 1.00 85.81 80 CYS A C 1
ATOM 653 O O . CYS A 1 80 ? -8.255 -4.398 11.694 1.00 85.81 80 CYS A O 1
ATOM 655 N N . GLY A 1 81 ? -8.149 -6.313 10.531 1.00 84.56 81 GLY A N 1
ATOM 656 C CA . GLY A 1 81 ? -8.858 -7.113 11.532 1.00 84.56 81 GLY A CA 1
ATOM 657 C C . GLY A 1 81 ? -7.983 -7.447 12.738 1.00 84.56 81 GLY A C 1
ATOM 658 O O . GLY A 1 81 ? -8.423 -7.339 13.880 1.00 84.56 81 GLY A O 1
ATOM 659 N N . SER A 1 82 ? -6.727 -7.818 12.488 1.00 86.75 82 SER A N 1
ATOM 660 C CA . SER A 1 82 ? -5.741 -8.131 13.533 1.00 86.75 82 SER A CA 1
ATOM 661 C C . SER A 1 82 ? -4.807 -6.967 13.871 1.00 86.75 82 SER A C 1
ATOM 663 O O . SER A 1 82 ? -4.007 -7.083 14.796 1.00 86.75 82 SER A O 1
ATOM 665 N N . HIS A 1 83 ? -4.878 -5.858 13.128 1.00 84.88 83 HIS A N 1
ATOM 666 C CA . HIS A 1 83 ? -3.949 -4.727 13.217 1.00 84.88 83 HIS A CA 1
ATOM 667 C C . HIS A 1 83 ? -2.471 -5.154 13.119 1.00 84.88 83 HIS A C 1
ATOM 669 O O . HIS A 1 83 ? -1.622 -4.695 13.889 1.00 84.88 83 HIS A O 1
ATOM 675 N N . THR A 1 84 ? -2.159 -6.036 12.163 1.00 86.38 84 THR A N 1
ATOM 676 C CA . THR A 1 84 ? -0.804 -6.571 11.926 1.00 86.38 84 THR A CA 1
ATOM 677 C C . THR A 1 84 ? -0.241 -6.139 10.578 1.00 86.38 84 THR A C 1
ATOM 679 O O . THR A 1 84 ? -0.979 -6.067 9.596 1.00 86.38 84 THR A O 1
ATOM 682 N N . VAL A 1 85 ? 1.076 -5.934 10.507 1.00 86.88 85 VAL A N 1
ATOM 683 C CA . VAL A 1 85 ? 1.802 -5.645 9.259 1.00 86.88 85 VAL A CA 1
ATOM 684 C C . VAL A 1 85 ? 2.512 -6.885 8.742 1.00 86.88 85 VAL A C 1
ATOM 686 O O . VAL A 1 85 ? 3.152 -7.604 9.505 1.00 86.88 85 VAL A O 1
ATOM 689 N N . GLN A 1 86 ? 2.452 -7.092 7.431 1.00 90.12 86 GLN A N 1
ATOM 690 C CA . GLN A 1 86 ? 3.241 -8.090 6.721 1.00 90.12 86 GLN A CA 1
ATOM 691 C C . GLN A 1 86 ? 3.992 -7.425 5.562 1.00 90.12 86 GLN A C 1
ATOM 693 O O . GLN A 1 86 ? 3.352 -6.760 4.738 1.00 90.12 86 GLN A O 1
ATOM 698 N N . PRO A 1 87 ? 5.324 -7.581 5.464 1.00 90.50 87 PRO A N 1
ATOM 699 C CA . PRO A 1 87 ? 6.055 -7.153 4.283 1.00 90.50 87 PRO A CA 1
ATOM 700 C C . PRO A 1 87 ? 5.648 -7.987 3.069 1.00 90.50 87 PRO A C 1
ATOM 702 O O . PRO A 1 87 ? 5.410 -9.190 3.171 1.00 90.50 87 PRO A O 1
ATOM 705 N N . LEU A 1 88 ? 5.554 -7.328 1.919 1.00 93.00 88 LEU A N 1
ATOM 706 C CA . LEU A 1 88 ? 5.371 -7.983 0.628 1.00 93.00 88 LEU A CA 1
ATOM 707 C C . LEU A 1 88 ? 6.742 -8.347 0.037 1.00 93.00 88 LEU A C 1
ATOM 709 O O . LEU A 1 88 ? 7.744 -7.757 0.449 1.00 93.00 88 LEU A O 1
ATOM 713 N N . PRO A 1 89 ? 6.803 -9.270 -0.942 1.00 93.88 89 PRO A N 1
ATOM 714 C CA . PRO A 1 89 ? 8.038 -9.551 -1.665 1.00 93.88 89 PRO A CA 1
ATOM 715 C C . PRO A 1 89 ? 8.643 -8.294 -2.290 1.00 93.88 89 PRO A C 1
ATOM 717 O O . PRO A 1 89 ? 7.922 -7.347 -2.618 1.00 93.88 89 PRO A O 1
ATOM 720 N N . ASP A 1 90 ? 9.953 -8.320 -2.524 1.00 90.06 90 ASP A N 1
ATOM 721 C CA . ASP A 1 90 ? 10.653 -7.205 -3.151 1.00 90.06 90 ASP A CA 1
ATOM 722 C C . ASP A 1 90 ? 10.077 -6.890 -4.532 1.00 90.06 90 ASP A C 1
ATOM 724 O O . ASP A 1 90 ? 9.870 -7.764 -5.380 1.00 90.06 90 ASP A O 1
ATOM 728 N N . VAL A 1 91 ? 9.821 -5.604 -4.760 1.00 89.69 91 VAL A N 1
ATOM 729 C CA . VAL A 1 91 ? 9.370 -5.115 -6.060 1.00 89.69 91 VAL A CA 1
ATOM 730 C C . VAL A 1 91 ? 10.474 -5.343 -7.104 1.00 89.69 91 VAL A C 1
ATOM 732 O O . VAL A 1 91 ? 11.641 -5.044 -6.842 1.00 89.69 91 VAL A O 1
ATOM 735 N N . PRO A 1 92 ? 10.146 -5.799 -8.325 1.00 89.44 92 PRO A N 1
ATOM 736 C CA . PRO A 1 92 ? 11.157 -6.046 -9.356 1.00 89.44 92 PRO A CA 1
ATOM 737 C C . PRO A 1 92 ? 11.856 -4.765 -9.838 1.00 89.44 92 PRO A C 1
ATOM 739 O O . PRO A 1 92 ? 12.921 -4.823 -10.447 1.00 89.44 92 PRO A O 1
ATOM 742 N N . VAL A 1 93 ? 11.241 -3.600 -9.614 1.00 88.69 93 VAL A N 1
ATOM 743 C CA . VAL A 1 93 ? 11.705 -2.309 -10.127 1.00 88.69 93 VAL A CA 1
ATOM 744 C C . VAL A 1 93 ? 11.542 -1.248 -9.045 1.00 88.69 93 VAL A C 1
ATOM 746 O O . VAL A 1 93 ? 10.411 -0.868 -8.732 1.00 88.69 93 VAL A O 1
ATOM 749 N N . PRO A 1 94 ? 12.642 -0.709 -8.497 1.00 88.25 94 PRO A N 1
ATOM 750 C CA . PRO A 1 94 ? 12.561 0.415 -7.582 1.00 88.25 94 PRO A CA 1
ATOM 751 C C . PRO A 1 94 ? 12.011 1.655 -8.299 1.00 88.25 94 PRO A C 1
ATOM 753 O O . PRO A 1 94 ? 12.642 2.183 -9.212 1.00 88.25 94 PRO A O 1
ATOM 756 N N . MET A 1 95 ? 10.883 2.180 -7.824 1.00 90.69 95 MET A N 1
ATOM 757 C CA . MET A 1 95 ? 10.272 3.409 -8.339 1.00 90.69 95 MET A CA 1
ATOM 758 C C . MET A 1 95 ? 9.779 4.337 -7.221 1.00 90.69 95 MET A C 1
ATOM 760 O O . MET A 1 95 ? 9.722 3.959 -6.050 1.00 90.69 95 MET A O 1
ATOM 764 N N . SER A 1 96 ? 9.440 5.567 -7.595 1.00 89.62 96 SER A N 1
ATOM 765 C CA . SER A 1 96 ? 8.681 6.529 -6.796 1.00 89.62 96 SER A CA 1
ATOM 766 C C . SER A 1 96 ? 7.194 6.376 -7.138 1.00 89.62 96 SER A C 1
ATOM 768 O O . SER A 1 96 ? 6.780 6.868 -8.196 1.00 89.62 96 SER A O 1
ATOM 770 N N . PRO A 1 97 ? 6.390 5.674 -6.314 1.00 90.06 97 PRO A N 1
ATOM 771 C CA . PRO A 1 97 ? 4.984 5.434 -6.620 1.00 90.06 97 PRO A CA 1
ATOM 772 C C . PRO A 1 97 ? 4.199 6.748 -6.597 1.00 90.06 97 PRO A C 1
ATOM 774 O O . PRO A 1 97 ? 4.431 7.609 -5.755 1.00 90.06 97 PRO A O 1
ATOM 777 N N . ARG A 1 98 ? 3.275 6.911 -7.541 1.00 89.94 98 ARG A N 1
ATOM 778 C CA . ARG A 1 98 ? 2.383 8.077 -7.642 1.00 89.94 98 ARG A CA 1
ATOM 779 C C . ARG A 1 98 ? 0.926 7.715 -7.428 1.00 89.94 98 ARG A C 1
ATOM 781 O O . ARG A 1 98 ? 0.160 8.545 -6.959 1.00 89.94 98 ARG A O 1
ATOM 788 N N . MET A 1 99 ? 0.554 6.503 -7.813 1.00 90.38 99 MET A N 1
ATOM 789 C CA . MET A 1 99 ? -0.813 6.022 -7.748 1.00 90.38 99 MET A CA 1
ATOM 790 C C . MET A 1 99 ? -0.800 4.505 -7.662 1.00 90.38 99 MET A C 1
ATOM 792 O O . MET A 1 99 ? 0.095 3.851 -8.206 1.00 90.38 99 MET A O 1
ATOM 796 N N . ALA A 1 100 ? -1.802 3.960 -6.990 1.00 93.62 100 ALA A N 1
ATOM 797 C CA . ALA A 1 100 ? -2.064 2.541 -6.977 1.00 93.62 100 ALA A CA 1
ATOM 798 C C . ALA A 1 100 ? -3.576 2.308 -6.987 1.00 93.62 100 ALA A C 1
ATOM 800 O O . ALA A 1 100 ? -4.306 3.095 -6.389 1.00 93.62 100 ALA A O 1
ATOM 801 N N . ASP A 1 101 ? -4.030 1.266 -7.677 1.00 95.31 101 ASP A N 1
ATOM 802 C CA . ASP A 1 101 ? -5.450 0.908 -7.732 1.00 95.31 101 ASP A CA 1
ATOM 803 C C . ASP A 1 101 ? -5.650 -0.588 -8.019 1.00 95.31 101 ASP A C 1
ATOM 805 O O . ASP A 1 101 ? -4.715 -1.287 -8.423 1.00 95.31 101 ASP A O 1
ATOM 809 N N . ILE A 1 102 ? -6.868 -1.086 -7.803 1.00 95.88 102 ILE A N 1
ATOM 810 C CA . ILE A 1 102 ? -7.253 -2.485 -7.989 1.00 95.88 102 ILE A CA 1
ATOM 811 C C . ILE A 1 102 ? -7.989 -2.644 -9.311 1.00 95.88 102 ILE A C 1
ATOM 813 O O . ILE A 1 102 ? -9.064 -2.090 -9.520 1.00 95.88 102 ILE A O 1
ATOM 817 N N . ILE A 1 103 ? -7.473 -3.511 -10.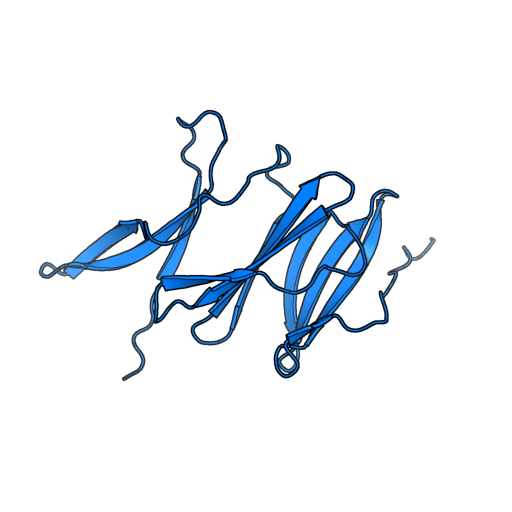176 1.00 95.06 103 ILE A N 1
ATOM 818 C CA . ILE A 1 103 ? -8.165 -3.918 -11.398 1.00 95.06 103 ILE A CA 1
ATOM 819 C C . ILE A 1 103 ? -8.236 -5.441 -11.400 1.00 95.06 103 ILE A C 1
ATOM 821 O O . ILE A 1 103 ? -7.212 -6.123 -11.397 1.00 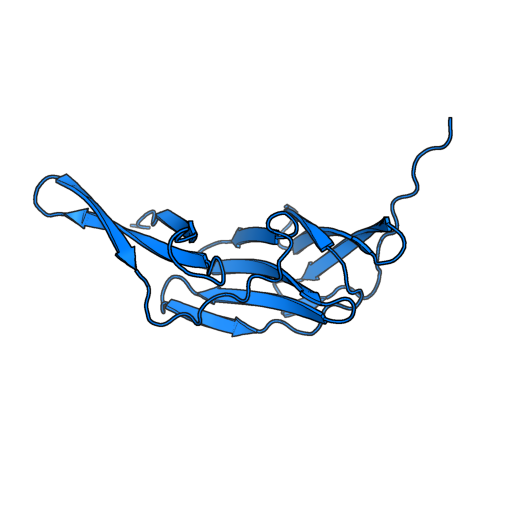95.06 103 ILE A O 1
ATOM 825 N N . LYS A 1 104 ? -9.462 -5.982 -11.391 1.00 94.38 104 LYS A N 1
ATOM 826 C CA . LYS A 1 104 ? -9.734 -7.434 -11.414 1.00 94.38 104 LYS A CA 1
ATOM 827 C C . LYS A 1 104 ? -8.948 -8.214 -10.345 1.00 94.38 104 LYS A C 1
ATOM 829 O O . LYS A 1 104 ? -8.308 -9.216 -10.646 1.00 94.38 104 LYS A O 1
ATOM 834 N N . GLY A 1 105 ? -8.957 -7.715 -9.107 1.00 93.50 105 GLY A N 1
ATOM 835 C CA . GLY A 1 105 ? -8.295 -8.364 -7.968 1.00 93.50 105 GLY A CA 1
ATOM 836 C C . GLY A 1 105 ? -6.770 -8.223 -7.932 1.00 93.50 105 GLY A C 1
ATOM 837 O O . GLY A 1 105 ? -6.128 -8.782 -7.051 1.00 93.50 105 GLY A O 1
ATOM 838 N N . ARG A 1 106 ? -6.159 -7.468 -8.849 1.00 96.31 106 ARG A N 1
ATOM 839 C CA . ARG A 1 106 ? -4.714 -7.203 -8.853 1.00 96.31 106 ARG A CA 1
ATOM 840 C C . ARG A 1 106 ? -4.448 -5.740 -8.575 1.00 96.31 106 ARG A C 1
ATOM 842 O O . ARG A 1 106 ? -5.221 -4.888 -9.008 1.00 96.31 106 ARG A O 1
ATOM 849 N N . ILE A 1 107 ? -3.347 -5.454 -7.894 1.00 96.81 107 ILE A N 1
ATOM 850 C CA . ILE A 1 107 ? -2.964 -4.084 -7.565 1.00 96.81 107 ILE A CA 1
ATOM 851 C C . ILE A 1 107 ? -1.972 -3.591 -8.609 1.00 96.81 107 ILE A C 1
ATOM 853 O O . ILE A 1 107 ? -0.911 -4.180 -8.800 1.00 96.81 107 ILE A O 1
ATOM 857 N N . TYR A 1 108 ? -2.314 -2.500 -9.273 1.00 95.62 108 TYR A N 1
ATOM 858 C CA . TYR A 1 108 ? -1.475 -1.826 -10.249 1.00 95.62 108 TYR A CA 1
ATOM 859 C C . TYR A 1 108 ? -0.853 -0.623 -9.569 1.00 95.62 108 TYR A C 1
ATOM 861 O O . TYR A 1 108 ? -1.579 0.234 -9.079 1.00 95.62 108 TYR A O 1
ATOM 869 N N . VAL A 1 109 ? 0.474 -0.547 -9.544 1.00 94.62 109 VAL A N 1
ATOM 870 C CA . VAL A 1 109 ? 1.199 0.585 -8.961 1.00 94.62 109 VAL A CA 1
ATOM 871 C C . VAL A 1 109 ? 1.945 1.291 -10.082 1.00 94.62 109 VAL A C 1
ATOM 873 O O . VAL A 1 109 ? 2.748 0.676 -10.786 1.00 94.62 109 VAL A O 1
ATOM 876 N N . ILE A 1 110 ? 1.669 2.581 -10.255 1.00 93.19 110 ILE A N 1
ATOM 877 C CA . ILE A 1 110 ? 2.272 3.429 -11.285 1.00 93.19 110 ILE A CA 1
ATOM 878 C C . ILE A 1 110 ? 3.175 4.450 -10.607 1.00 93.19 110 ILE A C 1
ATOM 880 O O . ILE A 1 110 ? 2.792 5.096 -9.628 1.00 93.19 110 ILE A O 1
ATOM 884 N N . GLY A 1 111 ? 4.372 4.629 -11.152 1.00 92.00 111 GLY A N 1
ATOM 885 C CA . GLY A 1 111 ? 5.360 5.558 -10.629 1.00 92.00 111 GLY A CA 1
ATOM 886 C C . GLY A 1 111 ? 6.408 5.946 -11.660 1.00 92.00 111 GLY A C 1
ATOM 887 O O . GLY A 1 111 ? 6.240 5.727 -12.861 1.00 92.00 111 GLY A O 1
ATOM 888 N N . TYR A 1 112 ? 7.491 6.536 -11.165 1.00 90.56 112 TYR A N 1
ATOM 889 C CA . TYR A 1 112 ? 8.662 6.892 -11.962 1.00 90.56 112 TYR A CA 1
ATOM 890 C C . TYR A 1 112 ? 9.890 6.158 -11.441 1.00 90.56 112 TYR A C 1
ATOM 892 O O . TYR A 1 112 ? 10.131 6.152 -10.232 1.00 90.56 112 TYR A O 1
ATOM 900 N N . ASP A 1 113 ? 10.655 5.538 -12.333 1.00 90.38 113 ASP A N 1
ATOM 901 C CA . ASP A 1 113 ? 11.936 4.937 -11.968 1.00 90.38 113 ASP A CA 1
ATOM 902 C C . ASP A 1 113 ? 13.029 6.008 -11.759 1.00 90.38 113 ASP A C 1
ATOM 904 O O . ASP A 1 113 ? 12.782 7.216 -11.816 1.00 90.38 113 ASP A O 1
ATOM 908 N N . ASN A 1 114 ? 14.263 5.572 -11.495 1.00 87.69 114 ASN A N 1
ATOM 909 C CA . ASN A 1 114 ? 15.403 6.481 -11.319 1.00 87.69 114 ASN A CA 1
ATOM 910 C C . ASN A 1 114 ? 15.749 7.294 -12.578 1.00 87.69 114 ASN A C 1
ATOM 912 O O . ASN A 1 114 ? 16.407 8.327 -12.461 1.00 87.69 114 ASN A O 1
ATOM 916 N N . GLY A 1 115 ? 15.338 6.829 -13.759 1.00 90.31 115 GLY A N 1
ATOM 917 C CA . GLY A 1 115 ? 15.510 7.517 -15.034 1.00 90.31 115 GLY A CA 1
ATOM 918 C C . GLY A 1 115 ? 14.368 8.478 -15.364 1.00 90.31 115 GLY A C 1
ATOM 919 O O . GLY A 1 115 ? 14.367 9.034 -16.456 1.00 90.31 115 GLY A O 1
ATOM 920 N N . TRP A 1 116 ? 13.415 8.683 -14.445 1.00 87.19 116 TRP A N 1
ATOM 921 C CA . TRP A 1 116 ? 12.184 9.452 -14.670 1.00 87.19 116 TRP A CA 1
ATOM 922 C C . TRP A 1 116 ? 11.265 8.864 -15.748 1.00 87.19 116 TRP A C 1
ATOM 924 O O . TRP A 1 116 ? 10.346 9.538 -16.223 1.00 87.19 116 TRP A O 1
ATOM 934 N N . GLU A 1 117 ? 11.451 7.591 -16.089 1.00 91.00 117 GLU A N 1
ATOM 935 C CA . GLU A 1 117 ? 10.557 6.873 -16.983 1.00 91.00 117 GLU A CA 1
ATOM 936 C C . GLU A 1 117 ? 9.334 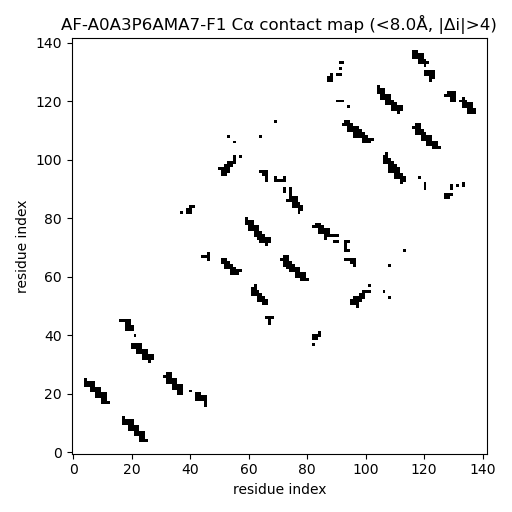6.396 -16.207 1.00 91.00 117 GLU A C 1
ATOM 938 O O . GLU A 1 117 ? 9.428 5.926 -15.068 1.00 91.00 117 GLU A O 1
ATOM 943 N N . ARG A 1 118 ? 8.154 6.523 -16.823 1.00 92.19 118 ARG A N 1
ATOM 944 C CA . ARG A 1 118 ? 6.921 6.038 -16.203 1.00 92.19 118 ARG A CA 1
ATOM 945 C C . ARG A 1 118 ? 6.887 4.516 -16.297 1.00 92.19 118 ARG A C 1
ATOM 947 O O . ARG A 1 118 ? 6.891 3.942 -17.391 1.00 92.19 118 ARG A O 1
ATOM 954 N N . VAL A 1 119 ? 6.804 3.885 -15.135 1.00 92.62 119 VAL A N 1
ATOM 955 C CA . VAL A 1 119 ? 6.787 2.434 -14.976 1.00 92.62 119 VAL A CA 1
ATOM 956 C C . VAL A 1 119 ? 5.534 2.003 -14.228 1.00 92.62 119 VAL A C 1
ATOM 958 O O . VAL A 1 119 ? 5.000 2.733 -13.389 1.00 92.62 119 VAL A O 1
ATOM 961 N N . MET A 1 120 ? 5.063 0.803 -14.551 1.00 94.69 120 MET A N 1
ATOM 962 C CA . MET A 1 120 ? 3.964 0.148 -13.859 1.00 94.69 120 MET A CA 1
ATOM 963 C C . MET A 1 120 ? 4.370 -1.270 -13.473 1.00 94.69 120 MET A C 1
ATOM 965 O O . MET A 1 120 ? 4.887 -2.028 -14.301 1.00 94.69 120 MET A O 1
ATOM 969 N N . VAL A 1 121 ? 4.102 -1.613 -12.217 1.00 94.81 121 VAL A N 1
ATOM 970 C CA . VAL A 1 121 ? 4.246 -2.963 -11.664 1.00 94.81 121 VAL A CA 1
ATOM 971 C C . VAL A 1 121 ? 2.882 -3.459 -11.202 1.00 94.81 121 VAL A C 1
ATOM 973 O O . VAL A 1 121 ? 2.015 -2.666 -10.828 1.00 94.81 121 VAL A O 1
ATOM 976 N N . VAL A 1 122 ? 2.687 -4.772 -11.253 1.00 95.81 122 VAL A N 1
ATOM 977 C CA . VAL A 1 122 ? 1.414 -5.406 -10.906 1.00 95.81 122 VAL A CA 1
ATOM 978 C C . VAL A 1 122 ? 1.665 -6.426 -9.812 1.00 95.81 122 VAL A C 1
ATOM 980 O O . VAL A 1 122 ? 2.507 -7.305 -9.972 1.00 95.81 122 VAL A O 1
ATOM 983 N N . PHE A 1 123 ? 0.942 -6.300 -8.708 1.00 95.88 123 PHE A N 1
ATOM 984 C CA . PHE A 1 123 ? 0.946 -7.264 -7.622 1.00 95.88 123 PHE A CA 1
ATOM 985 C C . PHE A 1 123 ? -0.285 -8.159 -7.737 1.00 95.88 123 PHE A C 1
ATOM 987 O O . PHE A 1 123 ? -1.428 -7.685 -7.721 1.00 95.88 123 PHE A O 1
ATOM 994 N N . ASN A 1 124 ? -0.049 -9.459 -7.868 1.00 95.56 124 ASN A N 1
ATOM 995 C CA . ASN A 1 124 ? -1.090 -10.467 -7.850 1.00 95.56 124 ASN A CA 1
ATOM 996 C C . ASN A 1 124 ? -1.422 -10.805 -6.391 1.00 95.56 124 ASN A C 1
ATOM 998 O O . ASN A 1 124 ? -0.593 -11.359 -5.668 1.00 95.56 124 ASN A O 1
ATOM 1002 N N . THR A 1 125 ? -2.630 -10.448 -5.955 1.00 94.38 125 THR A N 1
ATOM 1003 C CA . THR A 1 125 ? -3.051 -10.621 -4.557 1.00 94.38 125 THR A CA 1
ATOM 1004 C C . THR A 1 125 ? -3.384 -12.072 -4.208 1.00 94.38 125 THR A C 1
ATOM 1006 O O . THR A 1 125 ? -3.256 -12.444 -3.043 1.00 94.38 125 THR A O 1
ATOM 1009 N N . GLU A 1 126 ? -3.742 -12.898 -5.197 1.00 93.88 126 GLU A N 1
ATOM 1010 C CA . GLU A 1 126 ? -4.033 -14.324 -5.013 1.00 93.88 126 GLU A CA 1
ATOM 1011 C C . GLU A 1 126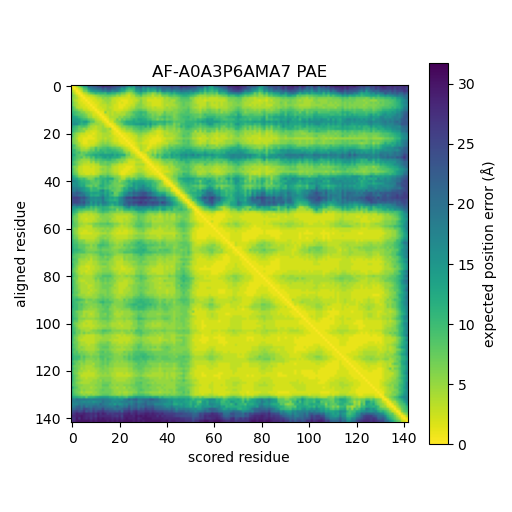 ? -2.745 -15.102 -4.747 1.00 93.88 126 GLU A C 1
ATOM 1013 O O . GLU A 1 126 ? -2.664 -15.874 -3.797 1.00 93.88 126 GLU A O 1
ATOM 1018 N N . THR A 1 127 ? -1.709 -14.863 -5.558 1.00 95.12 127 THR A N 1
ATOM 1019 C CA . THR A 1 127 ? -0.417 -15.548 -5.412 1.00 95.12 127 THR A CA 1
ATOM 1020 C C . THR A 1 127 ? 0.545 -14.829 -4.472 1.00 95.12 127 THR A C 1
ATOM 1022 O O . THR A 1 127 ? 1.611 -15.364 -4.189 1.00 95.12 127 THR A O 1
ATOM 1025 N N . GLN A 1 128 ? 0.211 -13.613 -4.028 1.00 93.56 128 GLN A N 1
ATOM 1026 C CA . GLN A 1 128 ? 1.077 -12.735 -3.232 1.00 93.56 128 GLN A CA 1
ATOM 1027 C C . GLN A 1 128 ? 2.444 -12.473 -3.896 1.00 93.56 128 GLN A C 1
ATOM 1029 O O . GLN A 1 128 ? 3.470 -12.429 -3.223 1.00 93.56 128 GLN A O 1
ATOM 1034 N N . MET A 1 129 ? 2.478 -12.302 -5.223 1.00 94.88 129 MET A N 1
ATOM 1035 C CA . MET A 1 129 ? 3.719 -12.089 -5.984 1.00 94.88 129 MET A CA 1
ATOM 1036 C C . MET A 1 129 ? 3.594 -10.948 -6.990 1.00 94.88 129 MET A C 1
ATOM 1038 O O . MET A 1 129 ? 2.511 -10.646 -7.493 1.00 94.88 129 MET A O 1
ATOM 1042 N N . TRP A 1 130 ? 4.731 -10.338 -7.323 1.00 95.31 130 TRP A N 1
ATOM 1043 C CA . TRP A 1 130 ? 4.825 -9.386 -8.423 1.00 95.31 130 TRP A CA 1
ATOM 1044 C C . TRP A 1 130 ? 4.811 -10.105 -9.767 1.00 95.31 130 TRP A C 1
ATOM 1046 O O . TRP A 1 130 ? 5.500 -11.105 -9.964 1.00 95.31 130 TRP A O 1
ATOM 1056 N N . GLU A 1 131 ? 4.060 -9.559 -10.714 1.00 93.56 131 GLU A N 1
ATOM 1057 C CA . GLU A 1 131 ? 4.097 -10.017 -12.095 1.00 93.56 131 GLU A CA 1
ATOM 1058 C C . GLU A 1 131 ? 5.469 -9.680 -12.712 1.00 93.56 131 GLU A C 1
ATOM 1060 O O . GLU A 1 131 ? 5.967 -8.559 -12.555 1.00 93.56 131 GLU A O 1
ATOM 1065 N N . PRO A 1 132 ? 6.093 -10.611 -13.456 1.00 80.62 132 PRO A N 1
ATOM 1066 C CA . PRO A 1 132 ? 7.476 -10.468 -13.917 1.00 80.62 132 PRO A CA 1
ATOM 1067 C C . PRO A 1 132 ? 7.652 -9.391 -14.997 1.00 80.62 132 PRO A C 1
ATOM 1069 O O . PRO A 1 132 ? 8.764 -8.922 -15.242 1.00 80.62 132 PRO A O 1
ATOM 1072 N N . ARG A 1 133 ? 6.571 -8.995 -15.681 1.00 76.56 133 ARG A N 1
ATOM 1073 C CA . ARG A 1 133 ? 6.616 -7.978 -16.736 1.00 76.56 133 ARG A CA 1
ATOM 1074 C C . ARG A 1 133 ? 6.324 -6.593 -16.168 1.00 76.56 133 ARG A C 1
ATOM 1076 O O . ARG A 1 133 ? 5.177 -6.261 -15.886 1.00 76.56 133 ARG A O 1
ATOM 1083 N N . MET A 1 134 ? 7.359 -5.758 -16.105 1.00 77.06 134 MET A N 1
ATOM 1084 C CA . MET A 1 134 ? 7.199 -4.309 -15.973 1.00 77.06 134 MET A CA 1
ATOM 1085 C C . MET A 1 134 ? 6.637 -3.735 -17.277 1.00 77.06 134 MET A C 1
ATOM 1087 O O . MET A 1 134 ? 7.107 -4.062 -18.370 1.00 77.06 134 MET A O 1
ATOM 1091 N N . ILE A 1 135 ? 5.660 -2.840 -17.164 1.00 76.31 135 ILE A N 1
ATOM 1092 C CA . ILE A 1 135 ? 5.110 -2.117 -18.310 1.00 76.31 135 ILE A CA 1
ATOM 1093 C C . ILE A 1 135 ? 5.722 -0.716 -18.325 1.00 76.31 135 ILE A C 1
ATOM 1095 O O . ILE A 1 135 ? 5.455 0.101 -17.444 1.00 76.31 135 ILE A O 1
ATOM 1099 N N . LYS A 1 136 ? 6.554 -0.440 -19.336 1.00 73.81 136 LYS A N 1
ATOM 1100 C CA . LYS A 1 136 ? 7.033 0.913 -19.639 1.00 73.81 136 LYS A CA 1
ATOM 1101 C C . LYS A 1 136 ? 5.984 1.629 -20.472 1.00 73.81 136 LYS A C 1
ATOM 1103 O O . LYS A 1 136 ? 5.691 1.223 -21.596 1.00 73.81 136 LYS A O 1
ATOM 1108 N N . THR A 1 137 ? 5.434 2.709 -19.945 1.00 62.78 137 THR A N 1
ATOM 1109 C CA . THR A 1 137 ? 4.531 3.572 -20.709 1.00 62.78 137 THR A CA 1
ATOM 1110 C C . THR A 1 137 ? 5.364 4.644 -21.400 1.00 62.78 137 THR A C 1
ATOM 1112 O O . THR A 1 137 ? 5.824 5.577 -20.746 1.00 62.78 137 THR A O 1
ATOM 1115 N N . ARG A 1 138 ? 5.582 4.512 -22.713 1.00 59.50 138 ARG A N 1
ATOM 1116 C CA . ARG A 1 138 ? 6.230 5.566 -23.507 1.00 59.50 138 ARG A CA 1
ATOM 1117 C C . ARG A 1 138 ? 5.383 6.841 -23.454 1.00 59.50 138 ARG A C 1
ATOM 1119 O O . ARG A 1 138 ? 4.162 6.768 -23.594 1.00 59.50 138 ARG A O 1
ATOM 1126 N N . ARG A 1 139 ? 6.018 8.011 -23.303 1.00 53.16 139 ARG A N 1
ATOM 1127 C CA . ARG A 1 139 ? 5.378 9.275 -23.698 1.00 53.16 139 ARG A CA 1
ATOM 1128 C C . ARG A 1 139 ? 5.108 9.184 -25.200 1.00 53.16 139 ARG A C 1
ATOM 1130 O O . ARG A 1 139 ? 6.034 8.913 -25.961 1.00 53.16 139 ARG A O 1
ATOM 1137 N N . GLY A 1 140 ? 3.854 9.361 -25.613 1.00 47.34 140 GLY A N 1
ATOM 1138 C CA . GLY A 1 140 ? 3.550 9.624 -27.016 1.00 47.34 140 GLY A CA 1
ATOM 1139 C C . GLY A 1 140 ? 4.344 10.854 -27.442 1.00 47.34 140 GLY A C 1
ATOM 1140 O O . GLY A 1 140 ? 4.223 11.901 -26.807 1.00 47.34 140 GLY A O 1
ATOM 1141 N N . GLY A 1 141 ? 5.229 10.686 -28.421 1.00 41.19 141 GLY A N 1
ATOM 1142 C CA . GLY A 1 141 ? 5.892 11.806 -29.070 1.00 41.19 141 GLY A CA 1
ATOM 1143 C C . GLY A 1 141 ? 4.877 12.508 -29.960 1.00 41.19 141 GLY A C 1
ATOM 1144 O O . GLY A 1 141 ? 4.285 11.854 -30.817 1.00 41.19 141 GLY A O 1
ATOM 1145 N N . ASN A 1 142 ? 4.683 13.801 -29.716 1.00 37.00 142 ASN A N 1
ATOM 1146 C CA . ASN A 1 142 ? 4.265 14.752 -30.739 1.00 37.00 142 ASN A CA 1
ATOM 1147 C C . ASN A 1 142 ? 5.515 15.490 -31.205 1.00 37.00 142 ASN A C 1
ATOM 1149 O O . ASN A 1 142 ? 6.327 15.839 -30.314 1.00 37.00 142 ASN A O 1
#

Radius of gyration: 16.64 Å; Cα contacts (8 Å, |Δi|>4): 293; chains: 1; bounding box: 40×34×54 Å

Sequence (142 aa):
MHEHCLYVFLVNEDEPDFRRHLYILCPKANGEHRLVLIRSLPDMPTYISQTAMGYVAMGSRVYVFSRSNKHHMITLSIDCGSHTVQPLPDVPVPMSPRMADIIKGRIYVIGYDNGWERVMVVFNTETQMWEPRMIKTRRGGN

Foldseek 3Di:
DDDDKDKDWAFDPVDPQSWTWIWIWDADPVRDTDTDTLVQDPGDRDDPPPQQKEWEDDPQKIWIWAAPDLVFIFIWIARNVVRDIDTAPTFPARFRWHYWYDDPQKIKTWGAHPVRWIKIWIQRPVVSDIDPDIDTDDDPDD

InterPro domains:
  IPR015915 Kelch-type beta-propeller [G3DSA:2.120.10.80] (1-141)
  IPR015915 Kelch-type beta-propeller [SSF117281] (3-132)
  IPR050354 Arabidopsis F-box/kelch-repeat [PTHR24414] (2-133)
  IPR057499 FKB95-like, N-terminal Kelch domain [PF25210] (23-136)